Protein AF-A0A520A4U5-F1 (afdb_monomer_lite)

Secondary structure (DSSP, 8-state):
-EEESS-SSSTT--HHHHHHHTTPEEEEE--SEES----EEEE-TTS-EEEEE-SSHHHHHHHIIIIIHHHHHHHTTPPPPPPEEEEESS-EE--SSSEEEEEEEEEE-TTS-EEEEEP---STT-HHHHHT-SEEEEE-TT-SEE-TT-EEEEEE---

Foldseek 3Di:
DEAEALQDPDPRNCPVVVCVVVQWDWPDAAAQEPPWRGWTWTGHVVDDTYTYTYNQPLRSVVCCLPPVVQVVCVVVVHDRDPWDKAFEAAKDFAPALGWYFFFFAWDQDPVRGIYTYGQPAPDSNGPVSNVRGFWTFTDHSPDGMGHTRDMTTIRGDHD

Sequence (159 aa):
MLLSGGVSKGQADFLPQALRESGVTEIFHRVAQRPGQPFWFGQRPGGATVFALPGNPVATFAGYYRYVRGWLRQTQGQLIDNQVFAQLASPVDFKPALSYFLAVQLENAPDGRLLAHPAPTAGSGDVAGLLAADGLLELGPNQTHFAAGSAWPLWRFRR

Structure (mmCIF, N/CA/C/O backbone):
data_AF-A0A520A4U5-F1
#
_entry.id   AF-A0A520A4U5-F1
#
loop_
_atom_site.group_PDB
_atom_site.id
_atom_site.type_symbol
_atom_site.label_atom_id
_atom_site.label_alt_id
_atom_site.label_comp_id
_atom_site.label_asym_id
_atom_site.label_entity_id
_atom_site.label_seq_id
_atom_site.pdbx_PDB_ins_code
_atom_site.Cartn_x
_atom_site.Cartn_y
_atom_site.Cartn_z
_atom_site.occupancy
_atom_site.B_iso_or_equiv
_atom_site.auth_seq_id
_atom_site.auth_comp_id
_atom_site.auth_asym_id
_atom_site.auth_atom_id
_atom_site.pdbx_PDB_model_num
ATOM 1 N N . MET A 1 1 ? -16.146 -0.863 8.858 1.00 91.12 1 MET A N 1
ATOM 2 C CA . MET A 1 1 ? -16.401 0.460 8.252 1.00 91.12 1 MET A CA 1
ATOM 3 C C . MET A 1 1 ? -15.155 0.892 7.498 1.00 91.12 1 MET A C 1
ATOM 5 O O . MET A 1 1 ? -14.063 0.745 8.037 1.00 91.12 1 MET A O 1
ATOM 9 N N . LEU A 1 2 ? -15.313 1.370 6.265 1.00 93.38 2 LEU A N 1
ATOM 10 C CA . LEU A 1 2 ? -14.222 1.890 5.440 1.00 93.38 2 LEU A CA 1
ATOM 11 C C . LEU A 1 2 ? -14.524 3.350 5.108 1.00 93.38 2 LEU A C 1
ATOM 13 O O . LEU A 1 2 ? -15.608 3.647 4.615 1.00 93.38 2 LEU A O 1
ATOM 17 N N . LEU A 1 3 ? -13.578 4.235 5.397 1.00 92.69 3 LEU A N 1
ATOM 18 C CA . LEU A 1 3 ? -13.672 5.672 5.161 1.00 92.69 3 LEU A CA 1
ATOM 19 C C . LEU A 1 3 ? -12.469 6.125 4.327 1.00 92.69 3 LEU A C 1
ATOM 21 O O . LEU A 1 3 ? -11.389 5.540 4.428 1.00 92.69 3 LEU A O 1
ATOM 25 N N . SER A 1 4 ? -12.641 7.171 3.525 1.00 88.19 4 SER A N 1
ATOM 26 C CA . SER A 1 4 ? -11.565 7.811 2.759 1.00 88.19 4 SER A CA 1
ATOM 27 C C . SER A 1 4 ? -11.667 9.329 2.889 1.00 88.19 4 SER A C 1
ATOM 29 O O . SER A 1 4 ? -12.741 9.887 2.667 1.00 88.19 4 SER A O 1
ATOM 31 N N . GLY A 1 5 ? -10.561 9.994 3.215 1.00 83.75 5 GLY A N 1
ATOM 32 C CA . GLY A 1 5 ? -10.536 11.427 3.532 1.00 83.75 5 GLY A CA 1
ATOM 33 C C . GLY A 1 5 ? -10.661 11.715 5.032 1.00 83.75 5 GLY A C 1
ATOM 34 O O . GLY A 1 5 ? -10.983 10.834 5.821 1.00 83.75 5 GLY A O 1
ATOM 35 N N . GLY A 1 6 ? -10.349 12.951 5.436 1.00 79.81 6 GLY A N 1
ATOM 36 C CA . GLY A 1 6 ? -10.522 13.420 6.823 1.00 79.81 6 GLY A CA 1
ATOM 37 C C . GLY A 1 6 ? -9.599 12.793 7.879 1.00 79.81 6 GLY A C 1
ATOM 38 O O . GLY A 1 6 ? -9.914 12.851 9.063 1.00 79.81 6 GLY A O 1
ATOM 39 N N . VAL A 1 7 ? -8.484 12.169 7.472 1.00 78.69 7 VAL A N 1
ATOM 40 C CA . VAL A 1 7 ? -7.508 11.506 8.370 1.00 78.69 7 VAL A CA 1
ATOM 41 C C . VAL A 1 7 ? -6.131 12.186 8.430 1.00 78.69 7 VAL A C 1
ATOM 43 O O . VAL A 1 7 ? -5.164 11.581 8.903 1.00 78.69 7 VAL A O 1
ATOM 46 N N . SER A 1 8 ? -5.997 13.399 7.894 1.00 74.19 8 SER A N 1
ATOM 47 C CA . SER A 1 8 ? -4.719 14.116 7.767 1.00 74.19 8 SER A CA 1
ATOM 48 C C . SER A 1 8 ? -4.396 14.971 9.015 1.00 74.19 8 SER A C 1
ATOM 50 O O . SER A 1 8 ? -4.817 14.641 10.121 1.00 74.19 8 SER A O 1
ATOM 52 N N . LYS A 1 9 ? -3.598 16.042 8.853 1.00 59.97 9 LYS A N 1
ATOM 53 C CA . LYS A 1 9 ? -3.345 17.116 9.844 1.00 59.97 9 LYS A CA 1
ATOM 54 C C . LYS A 1 9 ? -3.865 18.507 9.402 1.00 59.97 9 LYS A C 1
ATOM 56 O O . LYS A 1 9 ? -3.298 19.529 9.781 1.00 59.97 9 LYS A O 1
ATOM 61 N N . GLY A 1 10 ? -4.856 18.573 8.523 1.00 60.97 10 GLY A N 1
ATOM 62 C CA . GLY A 1 10 ? -5.531 19.812 8.140 1.00 60.97 10 GLY A CA 1
ATOM 63 C C . GLY A 1 10 ? -6.539 20.288 9.192 1.00 60.97 10 GLY A C 1
ATOM 64 O O . GLY A 1 10 ? -6.934 19.551 10.090 1.00 60.97 10 GLY A O 1
ATOM 65 N N . GLN A 1 11 ? -7.014 21.527 9.039 1.00 48.97 11 GLN A N 1
ATOM 66 C CA . GLN A 1 11 ? -8.005 22.163 9.926 1.00 48.97 11 GLN A CA 1
ATOM 67 C C . GLN A 1 11 ? -9.389 21.466 9.945 1.00 48.97 11 GLN A C 1
ATOM 69 O O . GLN A 1 11 ? -10.287 21.923 10.641 1.00 48.97 11 GLN A O 1
ATOM 74 N N . ALA A 1 12 ? -9.567 20.371 9.194 1.00 56.31 12 ALA A N 1
ATOM 75 C CA . ALA A 1 12 ? -10.830 19.654 9.010 1.00 56.31 12 ALA A CA 1
ATOM 76 C C . ALA A 1 12 ? -10.777 18.164 9.420 1.00 56.31 12 ALA A C 1
ATOM 78 O O . ALA A 1 12 ? -11.676 17.399 9.072 1.00 56.31 12 ALA A O 1
ATOM 79 N N . ASP A 1 13 ? -9.742 17.716 10.141 1.00 66.06 13 ASP A N 1
ATOM 80 C CA . ASP A 1 13 ? -9.597 16.305 10.531 1.00 66.06 13 ASP A CA 1
ATOM 81 C C . ASP A 1 13 ? -10.353 15.975 11.826 1.00 66.06 13 ASP A C 1
ATOM 83 O O . ASP A 1 13 ? -9.784 15.602 12.851 1.00 66.06 13 ASP A O 1
ATOM 87 N N . PHE A 1 14 ? -11.678 16.096 11.758 1.00 80.44 14 PHE A N 1
ATOM 88 C CA . PHE A 1 14 ? -12.599 15.728 12.838 1.00 80.44 14 PHE A CA 1
ATOM 89 C C . PHE A 1 14 ? -12.792 14.214 12.966 1.00 80.44 14 PHE A C 1
ATOM 91 O O . PHE A 1 14 ? -13.352 13.745 13.954 1.00 80.44 14 PHE A O 1
ATOM 98 N N . LEU A 1 15 ? -12.344 13.428 11.981 1.00 86.62 15 LEU A N 1
ATOM 99 C CA . LEU A 1 15 ? -12.679 12.010 11.920 1.00 86.62 15 LEU A CA 1
ATOM 100 C C . LEU A 1 15 ? -12.069 11.186 13.064 1.00 86.62 15 LEU A C 1
ATOM 102 O O . LEU A 1 15 ? -12.822 10.434 13.683 1.00 86.62 15 LEU A O 1
ATOM 106 N N . PRO A 1 16 ? -10.771 11.318 13.418 1.00 86.81 16 PRO A N 1
ATOM 107 C CA . PRO A 1 16 ? -10.223 10.592 14.562 1.00 86.81 16 PRO A CA 1
ATOM 108 C C . PRO A 1 16 ? -10.957 10.926 15.863 1.00 86.81 16 PRO A C 1
ATOM 110 O O . PRO A 1 16 ? -11.239 10.032 16.656 1.00 86.81 16 PRO A O 1
ATOM 113 N N . GLN A 1 17 ? -11.311 12.198 16.069 1.00 88.06 17 GLN A N 1
ATOM 114 C CA . GLN A 1 17 ? -12.059 12.627 17.248 1.00 88.06 17 GLN A CA 1
ATOM 115 C C . GLN A 1 17 ? -13.474 12.032 17.264 1.00 88.06 17 GLN A C 1
ATOM 117 O O . GLN A 1 17 ? -13.838 11.386 18.243 1.00 88.06 17 GLN A O 1
ATOM 122 N N . ALA A 1 18 ? -14.232 12.159 16.173 1.00 91.12 18 ALA A N 1
ATOM 123 C CA . ALA A 1 18 ? -15.589 11.622 16.067 1.00 91.12 18 ALA A CA 1
ATOM 124 C C . ALA A 1 18 ? -15.631 10.094 16.253 1.00 91.12 18 ALA A C 1
ATOM 126 O O . ALA A 1 18 ? -16.547 9.558 16.880 1.00 91.12 18 ALA A O 1
ATOM 127 N N . LEU A 1 19 ? -14.622 9.373 15.748 1.00 92.56 19 LEU A N 1
ATOM 128 C CA . LEU A 1 19 ? -14.493 7.929 15.950 1.00 92.56 19 LEU A CA 1
ATOM 129 C C . LEU A 1 19 ? -14.237 7.582 17.422 1.00 92.56 19 LEU A C 1
ATOM 131 O O . LEU A 1 19 ? -14.870 6.660 17.939 1.00 92.56 19 LEU A O 1
ATOM 135 N N . ARG A 1 20 ? -13.377 8.339 18.116 1.00 91.25 20 ARG A N 1
ATOM 136 C CA . ARG A 1 20 ? -13.147 8.160 19.560 1.00 91.25 20 ARG A CA 1
ATOM 137 C C . ARG A 1 20 ? -14.405 8.448 20.377 1.00 91.25 20 ARG A C 1
ATOM 139 O O . ARG A 1 20 ? -14.760 7.643 21.232 1.00 91.25 20 ARG A O 1
ATOM 146 N N . GLU A 1 21 ? -15.110 9.539 20.082 1.00 94.00 21 GLU A N 1
ATOM 147 C CA . GLU A 1 21 ? -16.386 9.897 20.728 1.00 94.00 21 GLU A CA 1
ATOM 148 C C . GLU A 1 21 ? -17.477 8.842 20.477 1.00 94.00 21 GLU A C 1
ATOM 150 O O . GLU A 1 21 ? -18.312 8.585 21.341 1.00 94.00 21 GLU A O 1
ATOM 155 N N . SER A 1 22 ? -17.412 8.145 19.339 1.00 93.12 22 SER A N 1
ATOM 156 C CA . SER A 1 22 ? -18.285 7.008 19.010 1.00 93.12 22 SER A CA 1
ATOM 157 C C . SER A 1 22 ? -17.864 5.683 19.674 1.00 93.12 22 SER A C 1
ATOM 159 O O . SER A 1 22 ? -18.434 4.627 19.382 1.00 93.12 22 SER A O 1
ATOM 161 N N . GLY A 1 23 ? -16.857 5.702 20.554 1.00 95.38 23 GLY A N 1
ATOM 162 C CA . GLY A 1 23 ? -16.367 4.530 21.281 1.00 95.38 23 GLY A CA 1
ATOM 163 C C . GLY A 1 23 ? -15.461 3.604 20.464 1.00 95.38 23 GLY A C 1
ATOM 164 O O . GLY A 1 23 ? -15.317 2.431 20.812 1.00 95.38 23 GLY A O 1
ATOM 165 N N . VAL A 1 24 ? -14.872 4.087 19.366 1.00 97.12 24 VAL A N 1
ATOM 166 C CA . VAL A 1 24 ? -13.855 3.342 18.613 1.00 97.12 24 VAL A CA 1
ATOM 167 C C . VAL A 1 24 ? -12.488 3.591 19.245 1.00 97.12 24 VAL A C 1
ATOM 169 O O . VAL A 1 24 ? -12.037 4.731 19.357 1.00 97.12 24 VAL A O 1
ATOM 172 N N . THR A 1 25 ? -11.799 2.520 19.629 1.00 96.38 25 THR A N 1
ATOM 173 C CA . THR A 1 25 ? -10.423 2.595 20.120 1.00 96.38 25 THR A CA 1
ATOM 174 C C . THR A 1 25 ? -9.471 2.741 18.938 1.00 96.38 25 THR A C 1
ATOM 176 O O . THR A 1 25 ? -9.447 1.894 18.043 1.00 96.38 25 THR A O 1
ATOM 179 N N . GLU A 1 26 ? -8.691 3.821 18.932 1.00 95.62 26 GLU A N 1
ATOM 180 C CA . GLU A 1 26 ? -7.589 4.021 17.990 1.00 95.62 26 GLU A CA 1
ATOM 181 C C . GLU A 1 26 ? -6.462 3.026 18.290 1.00 95.62 26 GLU A C 1
ATOM 183 O O . GLU A 1 26 ? -6.010 2.927 19.429 1.00 95.62 26 GLU A O 1
ATOM 188 N N . ILE A 1 27 ? -6.010 2.297 17.269 1.00 96.25 27 ILE A N 1
ATOM 189 C CA . ILE A 1 27 ? -4.878 1.365 17.368 1.00 96.25 27 ILE A CA 1
ATOM 190 C C . ILE A 1 27 ? -3.621 2.026 16.802 1.00 96.25 27 ILE A C 1
ATOM 192 O O . ILE A 1 27 ? -2.558 1.963 17.413 1.00 96.25 27 ILE A O 1
ATOM 196 N N . PHE A 1 28 ? -3.738 2.684 15.646 1.00 94.88 28 PHE A N 1
ATOM 197 C CA . PHE A 1 28 ? -2.680 3.539 15.119 1.00 94.88 28 PHE A CA 1
ATOM 198 C C . PHE A 1 28 ? -3.241 4.652 14.233 1.00 94.88 28 PHE A C 1
ATOM 200 O O . PHE A 1 28 ? -4.262 4.497 13.556 1.00 94.88 28 PHE A O 1
ATOM 207 N N . HIS A 1 29 ? -2.506 5.762 14.181 1.00 92.06 29 HIS A N 1
ATOM 208 C CA . HIS A 1 29 ? -2.751 6.877 13.276 1.00 92.06 29 HIS A CA 1
ATOM 209 C C . HIS A 1 29 ? -1.439 7.250 12.588 1.00 92.06 29 HIS A C 1
ATOM 211 O O . HIS A 1 29 ? -0.656 8.038 13.115 1.00 92.06 29 HIS A O 1
ATOM 217 N N . ARG A 1 30 ?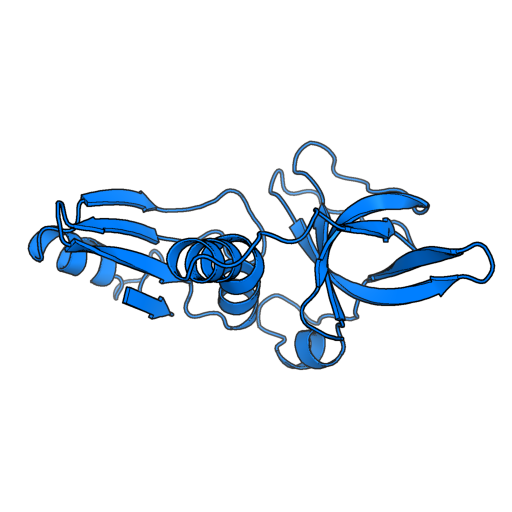 -1.242 6.665 11.399 1.00 92.81 30 ARG A N 1
ATOM 218 C CA . ARG A 1 30 ? -0.114 6.717 10.445 1.00 92.81 30 ARG A CA 1
ATOM 219 C C . ARG A 1 30 ? 0.593 5.380 10.276 1.00 92.81 30 ARG A C 1
ATOM 221 O O . ARG A 1 30 ? 0.740 4.604 11.211 1.00 92.81 30 ARG A O 1
ATOM 228 N N . VAL A 1 31 ? 1.102 5.187 9.066 1.00 95.12 31 VAL A N 1
ATOM 229 C CA . VAL A 1 31 ? 1.970 4.075 8.673 1.00 95.12 31 VAL A CA 1
ATOM 230 C C . VAL A 1 31 ? 3.200 4.621 7.955 1.00 95.12 31 VAL A C 1
ATOM 232 O O . VAL A 1 31 ? 3.138 5.652 7.282 1.00 95.12 31 VAL A O 1
ATOM 235 N N . ALA A 1 32 ? 4.340 3.954 8.113 1.00 95.69 32 ALA A N 1
ATOM 236 C CA . ALA A 1 32 ? 5.604 4.364 7.509 1.00 95.69 32 ALA A CA 1
ATOM 237 C C . ALA A 1 32 ? 5.677 3.929 6.035 1.00 95.69 32 ALA A C 1
ATOM 239 O O . ALA A 1 32 ? 6.441 3.037 5.675 1.00 95.69 32 ALA A O 1
ATOM 240 N N . GLN A 1 33 ? 4.862 4.554 5.181 1.00 95.62 33 GLN A N 1
ATOM 241 C CA . GLN A 1 33 ? 4.809 4.229 3.759 1.00 95.62 33 GLN A CA 1
ATOM 242 C C . GLN A 1 33 ? 4.666 5.447 2.848 1.00 95.62 33 GLN A C 1
ATOM 244 O O . GLN A 1 33 ? 4.245 6.530 3.267 1.00 95.62 33 GLN A O 1
ATOM 249 N N . ARG A 1 34 ? 4.898 5.225 1.555 1.00 93.56 34 ARG A N 1
ATOM 250 C CA . ARG A 1 34 ? 4.516 6.136 0.482 1.00 93.56 34 ARG A CA 1
ATOM 251 C C . ARG A 1 34 ? 3.931 5.359 -0.705 1.00 93.56 34 ARG A C 1
ATOM 253 O O . ARG A 1 34 ? 4.501 4.342 -1.075 1.00 93.56 34 ARG A O 1
ATOM 260 N N . PRO A 1 35 ? 2.859 5.854 -1.345 1.00 91.88 35 PRO A N 1
ATOM 261 C CA . PRO A 1 35 ? 1.948 6.895 -0.864 1.00 91.88 35 PRO A CA 1
ATOM 262 C C . PRO A 1 35 ? 1.082 6.398 0.305 1.00 91.88 35 PRO A C 1
ATOM 264 O O . PRO A 1 35 ? 0.904 5.201 0.490 1.00 91.88 35 PRO A O 1
ATOM 267 N N . GLY A 1 36 ? 0.510 7.326 1.076 1.00 91.94 36 GLY A N 1
ATOM 268 C CA . GLY A 1 36 ? -0.481 6.993 2.109 1.00 91.94 36 GLY A CA 1
ATOM 269 C C . GLY A 1 36 ? 0.043 6.886 3.534 1.00 91.94 36 GLY A C 1
ATOM 270 O O . GLY A 1 36 ? -0.434 6.059 4.297 1.00 91.94 36 GLY A O 1
ATOM 271 N N . GLN A 1 37 ? 0.989 7.752 3.907 1.00 92.12 37 GLN A N 1
ATOM 272 C CA . GLN A 1 37 ? 1.439 7.863 5.294 1.00 92.12 37 GLN A CA 1
ATOM 273 C C . GLN A 1 37 ? 0.288 8.131 6.288 1.00 92.12 37 GLN A C 1
ATOM 275 O O . GLN A 1 37 ? 0.286 7.504 7.349 1.00 92.12 3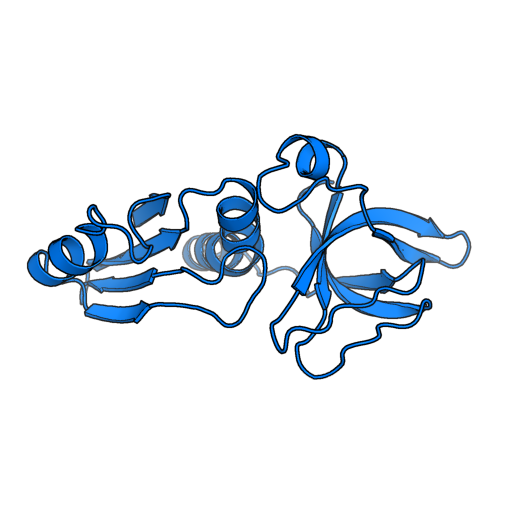7 GLN A O 1
ATOM 280 N N . PRO A 1 38 ? -0.696 9.024 6.022 1.00 92.31 38 PRO A N 1
ATOM 281 C CA . PRO A 1 38 ? -1.888 9.093 6.861 1.00 92.31 38 PRO A CA 1
ATOM 282 C C . PRO A 1 38 ? -2.692 7.804 6.689 1.00 92.31 38 PRO A C 1
ATOM 284 O O . PRO A 1 38 ? -3.068 7.443 5.585 1.00 92.31 38 PRO A O 1
ATOM 287 N N . PHE A 1 39 ? -2.953 7.099 7.774 1.00 94.00 39 PHE A N 1
ATOM 288 C CA . PHE A 1 39 ? -3.818 5.927 7.783 1.00 94.00 39 PHE A CA 1
ATOM 289 C C . PHE A 1 39 ? -4.288 5.785 9.212 1.00 94.00 39 PHE A C 1
ATOM 291 O O . PHE A 1 39 ? -3.459 5.692 10.115 1.00 94.00 39 PHE A O 1
ATOM 298 N N . TRP A 1 40 ? -5.591 5.795 9.434 1.00 95.19 40 TRP A N 1
ATOM 299 C CA . TRP A 1 40 ? -6.145 5.600 10.761 1.00 95.19 40 TRP A CA 1
ATOM 300 C C . TRP A 1 40 ? -6.811 4.229 10.836 1.00 95.19 40 TRP A C 1
ATOM 302 O O . TRP A 1 40 ? -7.577 3.843 9.947 1.00 95.19 40 TRP A O 1
ATOM 312 N N . PHE A 1 41 ? -6.491 3.479 11.884 1.00 96.94 41 PHE A N 1
ATOM 313 C CA . PHE A 1 41 ? -7.058 2.165 12.140 1.00 96.94 41 PHE A CA 1
ATOM 314 C C . PHE A 1 41 ? -7.509 2.058 13.588 1.00 96.94 41 PHE A C 1
ATOM 316 O O . PHE A 1 41 ? -6.799 2.462 14.512 1.00 96.94 41 PHE A O 1
ATOM 323 N N . GLY A 1 42 ? -8.675 1.458 13.777 1.00 96.62 42 GLY A N 1
ATOM 324 C CA . GLY A 1 42 ? -9.233 1.245 15.096 1.00 96.62 42 GLY A CA 1
ATOM 325 C C . GLY A 1 42 ? -10.370 0.242 15.093 1.00 96.62 42 GLY A C 1
ATOM 326 O O . GLY A 1 42 ? -10.805 -0.258 14.051 1.00 96.62 42 GLY A O 1
ATOM 327 N N . GLN A 1 43 ? -10.863 -0.055 16.285 1.00 97.12 43 GLN A N 1
ATOM 328 C CA . GLN A 1 43 ? -11.938 -1.013 16.478 1.00 97.12 43 GLN A CA 1
ATOM 329 C C . GLN A 1 43 ? -12.831 -0.590 17.637 1.00 97.12 43 GLN A C 1
ATOM 331 O O . GLN A 1 43 ? -12.355 -0.133 18.674 1.00 97.12 43 GLN A O 1
ATOM 336 N N . ARG A 1 44 ? -14.141 -0.768 17.466 1.00 96.31 44 ARG A N 1
ATOM 337 C CA . ARG A 1 44 ? -15.087 -0.707 18.579 1.00 96.31 44 ARG A CA 1
ATOM 338 C C . ARG A 1 44 ? -15.139 -2.081 19.258 1.00 96.31 44 ARG A C 1
ATOM 340 O O . ARG A 1 44 ? -15.393 -3.059 18.550 1.00 96.31 44 ARG A O 1
ATOM 347 N N . PRO A 1 45 ? -14.946 -2.188 20.584 1.00 92.94 45 PRO A N 1
ATOM 348 C CA . PRO A 1 45 ? -15.088 -3.456 21.299 1.00 92.94 45 PRO A CA 1
ATOM 349 C C . PRO A 1 45 ? -16.439 -4.125 21.007 1.00 92.94 45 PRO A C 1
ATOM 351 O O . PRO A 1 45 ? -17.482 -3.479 21.094 1.00 92.94 45 PRO A O 1
ATOM 354 N N . GLY A 1 46 ? -16.415 -5.399 20.598 1.00 91.62 46 GLY A N 1
ATOM 355 C CA . GLY A 1 46 ? -17.617 -6.148 20.198 1.00 91.62 46 GLY A CA 1
ATOM 356 C C . GLY A 1 46 ? -18.334 -5.610 18.951 1.00 91.62 46 GLY A C 1
ATOM 357 O O . GLY A 1 46 ? -19.471 -5.991 18.689 1.00 91.62 46 GLY A O 1
ATOM 358 N N . GLY A 1 47 ? -17.705 -4.705 18.198 1.00 91.75 47 GLY A N 1
ATOM 359 C CA . GLY A 1 47 ? -18.325 -3.985 17.093 1.00 91.75 47 GLY A CA 1
ATOM 360 C C . GLY A 1 47 ? -17.437 -3.879 15.857 1.00 91.75 47 GLY A C 1
ATOM 361 O O . GLY A 1 47 ? -16.650 -4.767 15.533 1.00 91.75 47 GLY A O 1
ATOM 362 N N . ALA A 1 48 ? -17.604 -2.780 15.121 1.00 92.38 48 ALA A N 1
ATOM 363 C CA . ALA A 1 48 ? -16.971 -2.599 13.824 1.00 92.38 48 ALA A CA 1
ATOM 364 C C . ALA A 1 48 ? -15.458 -2.345 13.927 1.00 92.38 48 ALA A C 1
ATOM 366 O O . ALA A 1 48 ? -15.000 -1.485 14.683 1.00 92.38 48 ALA A O 1
ATOM 367 N N . THR A 1 49 ? -14.697 -3.023 13.070 1.00 96.62 49 THR A N 1
ATOM 368 C CA . THR A 1 49 ? -13.346 -2.610 12.670 1.00 96.62 49 THR A CA 1
ATOM 369 C C . THR A 1 49 ? -13.444 -1.435 11.700 1.00 96.62 49 THR A C 1
ATOM 371 O O . THR A 1 49 ? -14.293 -1.431 10.798 1.00 96.62 49 THR A O 1
ATOM 374 N N . VAL A 1 50 ? -12.593 -0.429 11.877 1.00 96.69 50 VAL A N 1
ATOM 375 C CA . VAL A 1 50 ? -12.624 0.822 11.121 1.00 96.69 50 VAL A CA 1
ATOM 376 C C . VAL A 1 50 ? -11.273 1.059 10.454 1.00 96.69 50 VAL A C 1
ATOM 378 O O . VAL A 1 50 ? -10.247 1.158 11.122 1.00 96.69 50 VAL A O 1
ATOM 381 N N . PHE A 1 51 ? -11.300 1.192 9.131 1.00 97.00 51 PHE A N 1
ATOM 382 C CA . PHE A 1 51 ? -10.177 1.659 8.324 1.00 97.00 51 PHE A CA 1
ATOM 383 C C . PHE A 1 51 ? -10.528 3.042 7.791 1.00 97.00 51 PHE A C 1
ATOM 385 O O . PHE A 1 51 ? -11.553 3.193 7.123 1.00 97.00 51 PHE A O 1
ATOM 392 N N . ALA A 1 52 ? -9.695 4.039 8.060 1.00 95.25 52 ALA A N 1
ATOM 393 C CA . ALA A 1 52 ? -9.853 5.367 7.495 1.00 95.25 52 ALA A CA 1
ATOM 394 C C . ALA A 1 52 ? -8.585 5.749 6.717 1.00 95.25 52 ALA A C 1
ATOM 396 O O . ALA A 1 52 ? -7.501 5.962 7.267 1.00 95.25 52 ALA A O 1
ATOM 397 N N . LEU A 1 53 ? -8.738 5.746 5.396 1.00 94.31 53 LEU A N 1
ATOM 398 C CA . LEU A 1 53 ? -7.694 5.955 4.402 1.00 94.31 53 LEU A CA 1
ATOM 399 C C . LEU A 1 53 ? -7.591 7.447 4.029 1.00 94.31 53 LEU A C 1
ATOM 401 O O . LEU A 1 53 ? -8.540 8.205 4.249 1.00 94.31 53 LEU A O 1
ATOM 405 N N . PRO A 1 54 ? -6.467 7.907 3.449 1.00 90.69 54 PRO A N 1
ATOM 406 C CA . PRO A 1 54 ? -6.321 9.276 2.946 1.00 90.69 54 PRO A CA 1
ATOM 407 C C . PRO A 1 54 ? -7.426 9.704 1.982 1.00 90.69 54 PRO A C 1
ATOM 409 O O . PRO A 1 54 ? -8.088 8.877 1.382 1.00 90.69 54 PRO A O 1
ATOM 412 N N . GLY A 1 55 ? -7.587 11.010 1.759 1.00 88.94 55 GLY A N 1
ATOM 413 C CA . GLY A 1 55 ? -8.445 11.502 0.666 1.00 88.94 55 GLY A CA 1
ATOM 414 C C . GLY A 1 55 ? -7.790 11.375 -0.713 1.00 88.94 55 GLY A C 1
ATOM 415 O O . GLY A 1 55 ? -8.449 11.473 -1.740 1.00 88.94 55 GLY A O 1
ATOM 416 N N . ASN A 1 56 ? -6.474 11.162 -0.744 1.00 88.00 56 ASN A N 1
ATOM 417 C CA . ASN A 1 56 ? -5.728 10.976 -1.976 1.00 88.00 56 ASN A CA 1
ATOM 418 C C . ASN A 1 56 ? -6.069 9.599 -2.596 1.00 88.00 56 ASN A C 1
ATOM 420 O O . ASN A 1 56 ? -5.879 8.583 -1.916 1.00 88.00 56 ASN A O 1
ATOM 424 N N . PRO A 1 57 ? -6.533 9.532 -3.859 1.00 88.06 57 PRO A N 1
ATOM 425 C CA . PRO A 1 57 ? -6.977 8.271 -4.450 1.00 88.06 57 PRO A CA 1
ATOM 426 C C . PRO A 1 57 ? -5.865 7.229 -4.579 1.00 88.06 57 PRO A C 1
ATOM 428 O O . PRO A 1 57 ? -6.102 6.062 -4.285 1.00 88.06 57 PRO A O 1
ATOM 431 N N . VAL A 1 58 ? -4.640 7.633 -4.937 1.00 88.62 58 VAL A N 1
ATOM 432 C CA . VAL A 1 58 ? -3.509 6.702 -5.080 1.00 88.62 58 VAL A CA 1
ATOM 433 C C . VAL A 1 58 ? -3.137 6.082 -3.734 1.00 88.62 58 VAL A C 1
ATOM 435 O O . VAL A 1 58 ? -2.953 4.873 -3.616 1.00 88.62 58 VAL A O 1
ATOM 438 N N . ALA A 1 59 ? -3.092 6.903 -2.687 1.00 91.38 59 ALA A N 1
ATOM 439 C CA . ALA A 1 59 ? -2.845 6.454 -1.325 1.00 91.38 59 ALA A CA 1
ATOM 440 C C . ALA A 1 59 ? -3.961 5.544 -0.784 1.00 91.38 59 ALA A C 1
ATOM 442 O O . ALA A 1 59 ? -3.675 4.529 -0.151 1.00 91.38 59 ALA A O 1
ATOM 443 N N . THR A 1 60 ? -5.223 5.893 -1.049 1.00 93.00 60 THR A N 1
ATOM 444 C CA . THR A 1 60 ? -6.392 5.073 -0.689 1.00 93.00 60 THR A CA 1
ATOM 445 C C . THR A 1 60 ? -6.318 3.715 -1.363 1.00 93.00 60 THR A C 1
ATOM 447 O O . THR A 1 60 ? -6.483 2.683 -0.720 1.00 93.00 60 THR A O 1
ATOM 450 N N . PHE A 1 61 ? -6.019 3.713 -2.658 1.00 92.38 61 PHE A N 1
ATOM 451 C CA . PHE A 1 61 ? -5.907 2.508 -3.457 1.00 92.38 61 PHE A CA 1
ATOM 452 C C . PHE A 1 61 ? -4.793 1.593 -2.933 1.00 92.38 61 PHE A C 1
ATOM 454 O O . PHE A 1 61 ? -5.039 0.413 -2.677 1.00 92.38 61 PHE A O 1
ATOM 461 N N . ALA A 1 62 ? -3.604 2.143 -2.665 1.00 93.62 62 ALA A N 1
ATOM 462 C CA . ALA A 1 62 ? -2.504 1.395 -2.059 1.00 93.62 62 ALA A CA 1
ATOM 463 C C . ALA A 1 62 ? -2.876 0.815 -0.687 1.00 93.62 62 ALA A C 1
ATOM 465 O O . ALA A 1 62 ? -2.683 -0.377 -0.444 1.00 93.62 62 ALA A O 1
ATOM 466 N N . GLY A 1 63 ? -3.487 1.626 0.183 1.00 94.88 63 GLY A N 1
ATOM 467 C CA . GLY A 1 63 ? -3.946 1.182 1.498 1.00 94.88 63 GLY A CA 1
ATOM 468 C C . GLY A 1 63 ? -5.001 0.071 1.425 1.00 94.88 63 GLY A C 1
ATOM 469 O O . GLY A 1 63 ? -4.950 -0.885 2.202 1.00 94.88 63 GLY A O 1
ATOM 470 N N . TYR A 1 64 ? -5.923 0.144 0.460 1.00 95.06 64 TYR A N 1
ATOM 471 C CA . TYR A 1 64 ? -6.931 -0.892 0.255 1.00 95.06 64 TYR A CA 1
ATOM 472 C C . TYR A 1 64 ? -6.295 -2.237 -0.101 1.00 95.06 64 TYR A C 1
ATOM 474 O O . TYR A 1 64 ? -6.569 -3.234 0.567 1.00 95.06 64 TYR A O 1
ATOM 482 N N . TYR A 1 65 ? -5.428 -2.281 -1.116 1.00 93.25 65 TYR A N 1
ATOM 483 C CA . TYR A 1 65 ? -4.827 -3.543 -1.556 1.00 93.25 65 TYR A CA 1
ATOM 484 C C . TYR A 1 65 ? -3.864 -4.132 -0.530 1.00 93.25 65 TYR A C 1
ATOM 486 O O . TYR A 1 65 ? -3.840 -5.352 -0.371 1.00 93.25 65 TYR A O 1
ATOM 494 N N . ARG A 1 66 ? -3.126 -3.283 0.190 1.00 93.50 66 ARG A N 1
ATOM 495 C CA . ARG A 1 66 ? -2.147 -3.733 1.178 1.00 93.50 66 ARG A CA 1
ATOM 496 C C . ARG A 1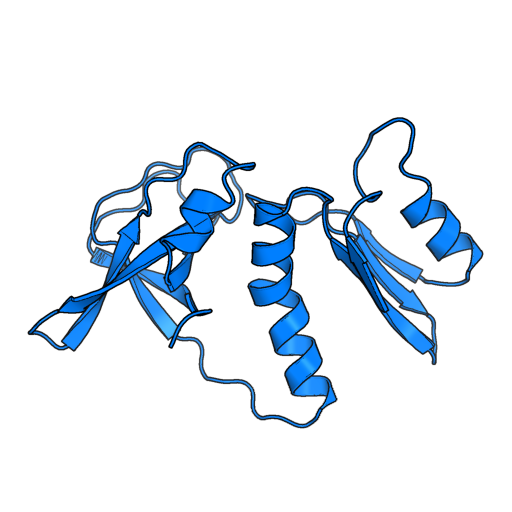 66 ? -2.766 -4.231 2.485 1.00 93.50 66 ARG A C 1
ATOM 498 O O . ARG A 1 66 ? -2.240 -5.175 3.077 1.00 93.50 66 ARG A O 1
ATOM 505 N N . TYR A 1 67 ? -3.833 -3.585 2.958 1.00 94.31 67 TYR A N 1
ATOM 506 C CA . TYR A 1 67 ? -4.359 -3.811 4.312 1.00 94.31 67 TYR A CA 1
ATOM 507 C C . TYR A 1 67 ? -5.819 -4.269 4.324 1.00 94.31 67 TYR A C 1
ATOM 509 O O . TYR A 1 67 ? -6.162 -5.224 5.019 1.00 94.31 67 TYR A O 1
ATOM 517 N N . VAL A 1 68 ? -6.691 -3.618 3.549 1.00 95.19 68 VAL A N 1
ATOM 518 C CA . VAL A 1 68 ? -8.147 -3.823 3.656 1.00 95.19 68 VAL A CA 1
ATOM 519 C C . VAL A 1 68 ? -8.606 -5.076 2.913 1.00 95.19 68 VAL A C 1
ATOM 521 O O . VAL A 1 68 ? -9.397 -5.848 3.447 1.00 95.19 68 VAL A O 1
ATOM 524 N N . ARG A 1 69 ? -8.109 -5.312 1.693 1.00 93.50 69 ARG A N 1
ATOM 525 C CA . ARG A 1 69 ? -8.530 -6.440 0.848 1.00 93.50 69 ARG A CA 1
ATOM 526 C C . ARG A 1 69 ? -8.258 -7.782 1.523 1.00 93.50 69 ARG A C 1
ATOM 528 O O . ARG A 1 69 ? -9.142 -8.633 1.542 1.00 93.50 69 ARG A O 1
ATOM 535 N N . GLY A 1 70 ? -7.053 -7.970 2.064 1.00 91.50 70 GLY A N 1
ATOM 536 C CA . GLY A 1 70 ? -6.676 -9.199 2.770 1.00 91.50 70 GLY A CA 1
ATOM 537 C C . GLY A 1 70 ? -7.554 -9.439 3.998 1.00 91.50 70 GLY A C 1
ATOM 538 O O . GLY A 1 70 ? -8.138 -10.511 4.135 1.00 91.50 70 GLY A O 1
ATOM 539 N N . TRP A 1 71 ? -7.737 -8.405 4.825 1.00 93.31 71 TRP A N 1
ATOM 540 C CA . TRP A 1 71 ? -8.613 -8.457 5.997 1.00 93.31 71 TRP A CA 1
ATOM 541 C C . TRP A 1 71 ? -10.071 -8.791 5.635 1.00 93.31 71 TRP A C 1
ATOM 543 O O . TRP A 1 71 ? -10.700 -9.638 6.270 1.00 93.31 71 TRP A O 1
ATOM 553 N N . LEU A 1 72 ? -10.616 -8.173 4.583 1.00 93.44 72 LEU A N 1
ATOM 554 C CA . LEU A 1 72 ? -11.993 -8.416 4.148 1.00 93.44 72 LEU A CA 1
ATOM 555 C C . LEU A 1 72 ? -12.183 -9.859 3.663 1.00 93.44 72 LEU A C 1
ATOM 557 O O . LEU A 1 72 ? -13.159 -10.511 4.015 1.00 93.44 72 LEU A O 1
ATOM 561 N N . ARG A 1 73 ? -11.229 -10.377 2.886 1.00 93.12 73 ARG A N 1
ATOM 562 C CA . ARG A 1 73 ? -11.252 -11.771 2.424 1.00 93.12 73 ARG A CA 1
ATOM 563 C C . ARG A 1 73 ? -11.201 -12.749 3.593 1.00 93.12 73 ARG A C 1
ATOM 565 O O . ARG A 1 73 ? -12.001 -13.680 3.641 1.00 93.12 73 ARG A O 1
ATOM 572 N N . GLN A 1 74 ? -10.318 -12.498 4.556 1.00 92.81 74 GLN A N 1
ATOM 573 C CA . GLN A 1 74 ? -10.178 -13.338 5.741 1.00 92.81 74 GLN A CA 1
ATOM 574 C C . GLN A 1 74 ? -11.455 -13.350 6.592 1.00 92.81 74 GLN A C 1
ATOM 576 O O . GLN A 1 74 ? -11.895 -14.413 7.021 1.00 92.81 74 GLN A O 1
ATOM 581 N N . THR A 1 75 ? -12.093 -12.194 6.799 1.00 92.31 75 THR A N 1
ATOM 582 C CA . THR A 1 75 ? -13.356 -12.116 7.560 1.00 92.31 75 THR A CA 1
ATOM 583 C C . THR A 1 75 ? -14.534 -12.774 6.838 1.00 92.31 75 THR A C 1
ATOM 585 O O . THR A 1 75 ? -15.491 -13.184 7.487 1.00 92.31 75 THR A O 1
ATOM 588 N N . GLN A 1 76 ? -14.448 -12.947 5.517 1.00 94.12 76 GLN A N 1
ATOM 589 C CA . GLN A 1 76 ? -15.394 -13.727 4.711 1.00 94.12 76 GLN A CA 1
ATOM 590 C C . GLN A 1 76 ? -15.053 -15.227 4.642 1.00 94.12 76 GLN A C 1
ATOM 592 O O . GLN A 1 76 ? -15.702 -15.960 3.899 1.00 94.12 76 GLN A O 1
ATOM 597 N N . GLY A 1 77 ? -14.035 -15.695 5.373 1.00 94.75 77 GLY A N 1
ATOM 598 C CA . GLY A 1 77 ? -13.608 -17.097 5.359 1.00 94.75 77 GLY A CA 1
ATOM 599 C C . GLY A 1 77 ? -12.895 -17.526 4.073 1.00 94.75 77 GLY A C 1
ATOM 600 O O . GLY A 1 77 ? -12.763 -18.721 3.820 1.00 94.75 77 GLY A O 1
ATOM 601 N N . GLN A 1 78 ? -12.440 -16.581 3.245 1.00 93.50 78 GLN A N 1
ATOM 602 C CA . GLN A 1 78 ? -11.653 -16.901 2.056 1.00 93.50 78 GLN A CA 1
ATOM 603 C C . GLN A 1 78 ? -10.209 -17.230 2.440 1.00 93.50 78 GLN A C 1
ATOM 605 O O . GLN A 1 78 ? -9.638 -16.628 3.354 1.00 93.50 78 GLN A O 1
ATOM 610 N N . LEU A 1 79 ? -9.598 -18.148 1.689 1.00 86.31 79 LEU A N 1
ATOM 611 C CA . LEU A 1 79 ? -8.167 -18.411 1.792 1.00 86.31 79 LEU A CA 1
ATOM 612 C C . LEU A 1 79 ? -7.379 -17.168 1.363 1.00 86.31 79 LEU A C 1
ATOM 614 O O . LEU A 1 79 ? -7.727 -16.483 0.398 1.00 86.31 79 LEU A O 1
ATOM 618 N N . ILE A 1 80 ? -6.317 -16.872 2.106 1.00 80.56 80 ILE A N 1
ATOM 619 C CA . ILE A 1 80 ? -5.388 -15.800 1.760 1.00 80.56 80 ILE A CA 1
ATOM 620 C C . ILE A 1 80 ? -4.423 -16.363 0.716 1.00 80.56 80 ILE A C 1
ATOM 622 O O . ILE A 1 80 ? -3.754 -17.363 0.969 1.00 80.56 80 ILE A O 1
ATOM 626 N N . ASP A 1 81 ? -4.382 -15.728 -0.456 1.00 80.12 81 ASP A N 1
ATOM 627 C CA . ASP A 1 81 ? -3.452 -16.088 -1.527 1.00 80.12 81 ASP A CA 1
ATOM 628 C C . ASP A 1 81 ? -2.002 -16.003 -1.018 1.00 80.12 81 ASP A C 1
ATOM 630 O O . ASP A 1 81 ? -1.654 -15.101 -0.249 1.00 80.12 81 ASP A O 1
ATOM 634 N N . ASN A 1 82 ? -1.139 -16.912 -1.480 1.00 86.31 82 ASN A N 1
ATOM 635 C CA . ASN A 1 82 ? 0.293 -16.824 -1.197 1.00 86.31 82 ASN A CA 1
ATOM 636 C C . ASN A 1 82 ? 0.856 -15.492 -1.711 1.00 86.31 82 ASN A C 1
ATOM 638 O O . ASN A 1 82 ? 0.491 -15.024 -2.794 1.00 86.31 82 ASN A O 1
ATOM 642 N N . GLN A 1 83 ? 1.776 -14.898 -0.947 1.00 91.19 83 GLN A N 1
ATOM 643 C CA . GLN A 1 83 ? 2.453 -13.671 -1.355 1.00 91.19 83 GLN A CA 1
ATOM 644 C C . GLN A 1 83 ? 3.211 -13.905 -2.667 1.00 91.19 83 GLN A C 1
ATOM 646 O O . GLN A 1 83 ? 4.084 -14.768 -2.753 1.00 91.19 83 GLN A O 1
ATOM 651 N N . VAL A 1 84 ? 2.889 -13.106 -3.681 1.00 93.94 84 VAL A N 1
ATOM 652 C CA . VAL A 1 84 ? 3.586 -13.109 -4.971 1.00 93.94 84 VAL A CA 1
ATOM 653 C C . VAL A 1 84 ? 4.742 -12.115 -4.916 1.00 93.94 84 VAL A C 1
ATOM 655 O O . VAL A 1 84 ? 4.645 -11.087 -4.241 1.00 93.94 84 VAL A O 1
ATOM 658 N N . PHE A 1 85 ? 5.816 -12.417 -5.641 1.00 97.56 85 PHE A N 1
ATOM 659 C CA . PHE A 1 85 ? 6.977 -11.550 -5.827 1.00 97.56 85 PHE A CA 1
ATOM 660 C C . PHE A 1 85 ? 7.185 -11.262 -7.316 1.00 97.56 85 PHE A C 1
ATOM 662 O O . PHE A 1 85 ? 6.837 -12.086 -8.162 1.00 97.56 85 PHE A O 1
ATOM 669 N N . ALA A 1 86 ? 7.773 -10.110 -7.629 1.00 98.19 86 ALA A N 1
ATOM 670 C CA . ALA A 1 86 ? 8.239 -9.770 -8.972 1.00 98.19 86 ALA A CA 1
ATOM 671 C C . ALA A 1 86 ? 9.631 -9.138 -8.914 1.00 98.19 86 ALA A C 1
ATOM 673 O O . ALA A 1 86 ? 9.999 -8.524 -7.908 1.00 98.19 86 ALA A O 1
ATOM 674 N N . GLN A 1 87 ? 10.406 -9.308 -9.984 1.00 98.50 87 GLN A N 1
ATOM 675 C CA . GLN A 1 87 ? 11.721 -8.696 -10.124 1.00 98.50 87 GLN A CA 1
ATOM 676 C C . GLN A 1 87 ? 11.599 -7.301 -10.714 1.00 98.50 87 GLN A C 1
ATOM 678 O O . GLN A 1 87 ? 10.942 -7.102 -11.732 1.00 98.50 87 GLN A O 1
ATOM 683 N N . LEU A 1 88 ? 12.272 -6.338 -10.101 1.00 98.06 88 LEU A N 1
ATOM 684 C CA . LEU A 1 88 ? 12.330 -4.981 -10.616 1.00 98.06 88 LEU A CA 1
ATOM 685 C C . LEU A 1 88 ? 13.052 -4.965 -11.978 1.00 98.06 88 LEU A C 1
ATOM 687 O O . LEU A 1 88 ? 14.190 -5.423 -12.074 1.00 98.06 88 LEU A O 1
ATOM 691 N N . ALA A 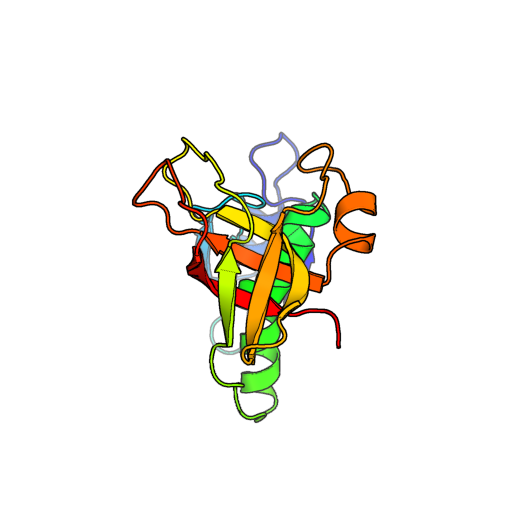1 89 ? 12.412 -4.452 -13.029 1.00 97.69 89 ALA A N 1
ATOM 692 C CA . ALA A 1 89 ? 12.970 -4.487 -14.386 1.00 97.69 89 ALA A CA 1
ATOM 693 C C . ALA A 1 89 ? 14.068 -3.433 -14.624 1.00 97.69 89 ALA A C 1
ATOM 695 O O . ALA A 1 89 ? 14.992 -3.650 -15.404 1.00 97.69 89 ALA A O 1
ATOM 696 N N . SER A 1 90 ? 13.998 -2.304 -13.918 1.00 96.69 90 SER A N 1
ATOM 697 C CA . SER A 1 90 ? 14.955 -1.195 -13.992 1.00 96.69 90 SER A CA 1
ATOM 698 C C . SER A 1 90 ? 15.244 -0.662 -12.590 1.00 96.69 90 SER A C 1
ATOM 700 O O . SER A 1 90 ? 14.332 -0.671 -11.765 1.00 96.69 90 SER A O 1
ATOM 702 N N . PRO A 1 91 ? 16.454 -0.164 -12.291 1.00 96.94 91 PRO A N 1
ATOM 703 C CA . PRO A 1 91 ? 16.759 0.320 -10.952 1.00 96.94 91 PRO A CA 1
ATOM 704 C C . PRO A 1 91 ? 15.843 1.480 -10.535 1.00 96.94 91 PRO A C 1
ATOM 706 O O . PRO A 1 91 ? 15.409 2.275 -11.370 1.00 96.94 91 PRO A O 1
ATOM 709 N N . VAL A 1 92 ? 15.565 1.580 -9.236 1.00 96.06 92 VAL A N 1
ATOM 710 C CA . VAL A 1 92 ? 14.752 2.649 -8.640 1.00 96.06 92 VAL A CA 1
ATOM 711 C C . VAL A 1 92 ? 15.497 3.248 -7.458 1.00 96.06 92 VAL A C 1
ATOM 713 O O . VAL A 1 92 ? 15.969 2.524 -6.587 1.00 96.06 92 VAL A O 1
ATOM 716 N N . ASP A 1 93 ? 15.550 4.576 -7.397 1.00 95.62 93 ASP A N 1
ATOM 717 C CA . ASP A 1 93 ? 16.036 5.304 -6.229 1.00 95.62 93 ASP A CA 1
ATOM 718 C C . ASP A 1 93 ? 14.865 5.873 -5.427 1.00 95.62 93 ASP A C 1
ATOM 720 O O . ASP A 1 93 ? 14.015 6.607 -5.937 1.00 95.62 93 ASP A O 1
ATOM 724 N N . PHE A 1 94 ? 14.839 5.570 -4.135 1.00 94.88 94 PHE A N 1
ATOM 725 C CA . PHE A 1 94 ? 13.856 6.069 -3.191 1.00 94.88 94 PHE A CA 1
ATOM 726 C C . PHE A 1 94 ? 14.517 6.384 -1.845 1.00 94.88 94 PHE A C 1
ATOM 728 O O . PHE A 1 94 ? 14.702 5.527 -0.995 1.00 94.88 94 PHE A O 1
ATOM 735 N N . LYS A 1 95 ? 14.886 7.652 -1.643 1.00 94.25 95 LYS A N 1
ATOM 736 C CA . LYS A 1 95 ? 15.613 8.118 -0.446 1.00 94.25 95 LYS A CA 1
ATOM 737 C C . LYS A 1 95 ? 14.853 8.038 0.892 1.00 94.25 95 LYS A C 1
ATOM 739 O O . LYS A 1 95 ? 15.520 7.851 1.908 1.00 94.25 95 LYS A O 1
ATOM 744 N N . PRO A 1 96 ? 13.527 8.271 0.966 1.00 94.69 96 PRO A N 1
ATOM 745 C CA . PRO A 1 96 ? 12.828 8.262 2.250 1.00 94.69 96 PRO A CA 1
ATOM 746 C C . PRO A 1 96 ? 12.872 6.890 2.934 1.00 94.69 96 PRO A C 1
ATOM 748 O O . PRO A 1 96 ? 12.653 5.875 2.286 1.00 94.69 96 PRO A O 1
ATOM 751 N N . ALA A 1 97 ? 13.047 6.869 4.257 1.00 95.00 97 ALA A N 1
ATOM 752 C CA . ALA A 1 97 ? 12.975 5.654 5.076 1.00 95.00 97 ALA A CA 1
ATOM 753 C C . ALA A 1 97 ? 11.512 5.212 5.302 1.00 95.00 97 ALA A C 1
ATOM 755 O O . ALA A 1 97 ? 10.989 5.253 6.416 1.00 95.00 97 ALA A O 1
ATOM 756 N N . LEU A 1 98 ? 10.816 4.876 4.216 1.00 96.25 98 LEU A N 1
ATOM 757 C CA . LEU A 1 98 ? 9.411 4.466 4.180 1.00 96.25 98 LEU A CA 1
ATOM 758 C C . LEU A 1 98 ? 9.265 3.268 3.243 1.00 96.25 98 LEU A C 1
ATOM 760 O O . LEU A 1 98 ? 9.966 3.199 2.237 1.00 96.25 98 LEU A O 1
ATOM 764 N N . SER A 1 99 ? 8.315 2.372 3.514 1.00 97.00 99 SER A N 1
ATOM 765 C CA . SER A 1 99 ? 7.929 1.373 2.514 1.00 97.00 99 SER A CA 1
ATOM 766 C C . SER A 1 99 ? 7.356 2.084 1.291 1.00 97.00 99 SER A C 1
ATOM 768 O O . SER A 1 99 ? 6.412 2.871 1.414 1.00 97.00 99 SER A O 1
ATOM 770 N N . TYR A 1 100 ? 7.916 1.834 0.113 1.00 96.06 100 TYR A N 1
ATOM 771 C CA . TYR A 1 100 ? 7.468 2.463 -1.120 1.00 96.06 100 TYR A CA 1
ATOM 772 C C . TYR A 1 100 ? 6.625 1.493 -1.939 1.00 96.06 100 TYR A C 1
ATOM 774 O O . TYR A 1 100 ? 7.111 0.476 -2.420 1.00 96.06 100 TYR A O 1
ATOM 782 N N . PHE A 1 101 ? 5.346 1.824 -2.093 1.00 95.31 101 PHE A N 1
ATOM 783 C CA . PHE A 1 101 ? 4.410 1.112 -2.953 1.00 95.31 101 PHE A CA 1
ATOM 784 C C . PHE A 1 101 ? 4.494 1.692 -4.363 1.00 95.31 101 PHE A C 1
ATOM 786 O O . PHE A 1 101 ? 3.764 2.622 -4.718 1.00 95.31 101 PHE A O 1
ATOM 793 N N . LEU A 1 102 ? 5.426 1.153 -5.142 1.00 94.25 102 LEU A N 1
ATOM 794 C CA . LEU A 1 102 ? 5.684 1.556 -6.515 1.00 94.25 102 LEU A CA 1
ATOM 795 C C . LEU A 1 102 ? 4.640 0.933 -7.446 1.00 94.25 102 LEU A C 1
ATOM 797 O O . LEU A 1 102 ? 4.516 -0.287 -7.504 1.00 94.25 102 LEU A O 1
ATOM 801 N N . ALA A 1 103 ? 3.904 1.755 -8.192 1.00 93.81 103 ALA A N 1
ATOM 802 C CA . ALA A 1 103 ? 3.031 1.259 -9.252 1.00 93.81 103 ALA A CA 1
ATOM 803 C C . ALA A 1 103 ? 3.870 0.658 -10.386 1.00 93.81 103 ALA A C 1
ATOM 805 O O . ALA A 1 103 ? 4.842 1.273 -10.825 1.00 93.81 103 ALA A O 1
ATOM 806 N N . VAL A 1 104 ? 3.502 -0.540 -10.842 1.00 94.44 104 VAL A N 1
ATOM 807 C CA . VAL A 1 104 ? 4.263 -1.282 -11.853 1.00 94.44 104 VAL A CA 1
ATOM 808 C C . VAL A 1 104 ? 3.366 -1.903 -12.916 1.00 94.44 104 VAL A C 1
ATOM 810 O O . VAL A 1 104 ? 2.241 -2.320 -12.630 1.00 94.44 104 VAL A O 1
ATOM 813 N N . GLN A 1 105 ? 3.895 -1.981 -14.131 1.00 94.88 105 GLN A N 1
ATOM 814 C CA . GLN A 1 105 ? 3.408 -2.838 -15.207 1.00 94.88 105 GLN A CA 1
ATOM 815 C C . GLN A 1 105 ? 4.127 -4.181 -15.143 1.00 94.88 105 GLN A C 1
ATOM 817 O O . GLN A 1 105 ? 5.326 -4.231 -14.858 1.00 94.88 105 GLN A O 1
ATOM 822 N N . LEU A 1 106 ? 3.397 -5.268 -15.367 1.00 95.75 106 LEU A N 1
ATOM 823 C CA . LEU A 1 106 ? 3.930 -6.618 -15.235 1.00 95.75 106 LEU A CA 1
ATOM 824 C C . LEU A 1 106 ? 4.190 -7.252 -16.600 1.00 95.75 106 LEU A C 1
ATOM 826 O O . LEU A 1 106 ? 3.353 -7.200 -17.495 1.00 95.75 106 LEU A O 1
ATOM 830 N N . GLU A 1 107 ? 5.331 -7.920 -16.726 1.00 96.12 107 GLU A N 1
ATOM 831 C CA . GLU A 1 107 ? 5.708 -8.688 -17.911 1.00 96.12 107 GLU A CA 1
ATOM 832 C C . GLU A 1 107 ? 6.132 -10.099 -17.495 1.00 96.12 107 GLU A C 1
ATOM 834 O O . GLU A 1 107 ? 6.939 -10.273 -16.581 1.00 96.12 107 GLU A O 1
ATOM 839 N N . ASN A 1 108 ? 5.603 -11.122 -18.170 1.00 96.69 108 ASN A N 1
ATOM 840 C CA . ASN A 1 108 ? 6.106 -12.486 -18.027 1.00 96.69 108 ASN A CA 1
ATOM 841 C C . ASN A 1 108 ? 7.281 -12.667 -18.990 1.00 96.69 108 ASN A C 1
ATOM 843 O O . ASN A 1 108 ? 7.076 -12.753 -20.201 1.00 96.69 108 ASN A O 1
ATOM 847 N N . ALA A 1 109 ? 8.499 -12.719 -18.456 1.00 96.31 109 ALA A N 1
ATOM 848 C CA . ALA A 1 109 ? 9.691 -12.946 -19.257 1.00 96.31 109 ALA A CA 1
ATOM 849 C C . ALA A 1 109 ? 9.735 -14.393 -19.798 1.00 96.31 109 ALA A C 1
ATOM 851 O O . ALA A 1 109 ? 9.200 -15.306 -19.158 1.00 96.31 109 ALA A O 1
ATOM 852 N N . PRO A 1 110 ? 10.420 -14.647 -20.933 1.00 96.12 110 PRO A N 1
ATOM 853 C CA . PRO A 1 110 ? 10.526 -15.987 -21.525 1.00 96.12 110 PRO A CA 1
ATOM 854 C C . PRO A 1 110 ? 11.152 -17.054 -20.614 1.00 96.12 110 PRO A C 1
ATOM 856 O O . PRO A 1 110 ? 10.951 -18.244 -20.833 1.00 96.12 110 PRO A O 1
ATOM 859 N N . ASP A 1 111 ? 11.904 -16.641 -19.594 1.00 95.62 111 ASP A N 1
ATOM 860 C CA . ASP A 1 111 ? 12.529 -17.523 -18.603 1.00 95.62 111 ASP A CA 1
ATOM 861 C C . ASP A 1 111 ? 11.645 -17.797 -17.370 1.00 95.62 111 ASP A C 1
ATOM 863 O O . ASP A 1 111 ? 12.104 -18.376 -16.385 1.00 95.62 111 ASP A O 1
ATOM 867 N N . GLY A 1 112 ? 10.374 -17.387 -17.416 1.00 95.00 112 GLY A N 1
ATOM 868 C CA . GLY A 1 112 ? 9.388 -17.624 -16.362 1.00 95.00 112 GLY A CA 1
ATOM 869 C C . GLY A 1 112 ? 9.434 -16.619 -15.212 1.00 95.00 112 GLY A C 1
ATOM 870 O O . GLY A 1 112 ? 8.661 -16.752 -14.260 1.00 95.00 112 GLY A O 1
ATOM 871 N N . ARG A 1 113 ? 10.304 -15.604 -15.269 1.00 96.44 113 ARG A N 1
ATOM 872 C CA . ARG A 1 113 ? 10.319 -14.529 -14.270 1.00 96.44 113 ARG A CA 1
ATOM 873 C C . ARG A 1 113 ? 9.187 -13.538 -14.518 1.00 96.44 113 ARG A C 1
ATOM 875 O O . ARG A 1 113 ? 8.904 -13.158 -15.650 1.00 96.44 113 ARG A O 1
ATOM 882 N N . LEU A 1 114 ? 8.584 -13.064 -13.431 1.00 97.62 114 LEU A N 1
ATOM 883 C CA . LEU A 1 114 ? 7.656 -11.939 -13.462 1.00 97.62 114 LEU A CA 1
ATOM 884 C C . LEU A 1 114 ? 8.447 -10.644 -13.269 1.00 97.62 114 LEU A C 1
ATOM 886 O O . LEU A 1 114 ? 8.973 -10.399 -12.181 1.00 97.62 114 LEU A O 1
ATOM 890 N N . LEU A 1 115 ? 8.549 -9.839 -14.320 1.00 98.06 115 LEU A N 1
ATOM 891 C CA . LEU A 1 115 ? 9.216 -8.543 -14.296 1.00 98.06 115 LEU A CA 1
ATOM 892 C C . LEU A 1 115 ? 8.214 -7.437 -13.962 1.00 98.06 115 LEU A C 1
ATOM 894 O O . LEU A 1 115 ? 7.069 -7.460 -14.409 1.00 98.06 115 LEU A O 1
ATOM 898 N N . ALA A 1 116 ? 8.658 -6.473 -13.166 1.00 97.56 116 ALA A N 1
ATOM 899 C CA . ALA A 1 116 ? 7.901 -5.312 -12.736 1.00 97.56 116 ALA A CA 1
ATOM 900 C C . ALA A 1 116 ? 8.579 -4.040 -13.257 1.00 97.56 116 ALA A C 1
ATOM 902 O O . ALA A 1 116 ? 9.628 -3.622 -12.756 1.00 97.56 116 ALA A O 1
ATOM 903 N N . HIS A 1 117 ? 7.966 -3.430 -14.265 1.00 96.19 117 HIS A N 1
ATOM 904 C CA . HIS A 1 117 ? 8.394 -2.171 -14.864 1.00 96.19 117 HIS A CA 1
ATOM 905 C C . HIS A 1 117 ? 7.766 -1.008 -14.099 1.00 96.19 117 HIS A C 1
ATOM 907 O O . HIS A 1 117 ? 6.538 -0.967 -14.002 1.00 96.19 117 HIS A O 1
ATOM 913 N N . PRO A 1 118 ? 8.549 -0.066 -13.543 1.00 93.25 118 PRO A N 1
ATOM 914 C CA . PRO A 1 118 ? 7.997 1.129 -12.913 1.00 93.25 118 PRO A CA 1
ATOM 915 C C . PRO A 1 118 ? 7.029 1.843 -13.861 1.00 93.25 118 PRO A C 1
ATOM 917 O O . PRO A 1 118 ? 7.406 2.237 -14.964 1.00 93.25 118 PRO A O 1
ATOM 920 N N . ALA A 1 119 ? 5.776 2.006 -13.440 1.00 86.69 119 ALA A N 1
ATOM 921 C CA . ALA A 1 119 ? 4.801 2.730 -14.236 1.00 86.69 119 ALA A CA 1
ATOM 922 C C . ALA A 1 119 ? 5.171 4.226 -14.248 1.00 86.69 119 ALA A C 1
ATOM 924 O O . ALA A 1 119 ? 5.560 4.771 -13.207 1.00 86.69 119 ALA A O 1
ATOM 925 N N . PRO A 1 120 ? 5.037 4.923 -15.387 1.00 69.19 120 PRO A N 1
ATOM 926 C CA . PRO A 1 120 ? 5.221 6.365 -15.431 1.00 69.19 120 PRO A CA 1
ATOM 927 C C . PRO A 1 120 ? 4.087 7.033 -14.641 1.00 69.19 120 PRO A C 1
ATOM 929 O O . PRO A 1 120 ? 2.974 7.171 -15.135 1.00 69.19 120 PRO A O 1
ATOM 932 N N . THR A 1 121 ? 4.352 7.421 -13.391 1.00 64.81 121 THR A N 1
ATOM 933 C CA . THR A 1 121 ? 3.393 8.170 -12.562 1.00 64.81 121 THR A CA 1
ATOM 934 C C . THR A 1 121 ? 3.864 9.609 -12.370 1.00 64.81 121 THR A C 1
ATOM 936 O O . THR A 1 121 ? 4.995 9.831 -11.938 1.00 64.81 121 THR A O 1
ATOM 939 N N . ALA A 1 122 ? 2.988 10.587 -12.597 1.00 56.19 122 ALA A N 1
ATOM 940 C CA . ALA A 1 122 ? 3.251 12.020 -12.426 1.00 56.19 122 ALA A CA 1
ATOM 941 C C . ALA A 1 122 ? 3.181 12.507 -10.957 1.00 56.19 122 ALA A C 1
ATOM 943 O O . ALA A 1 122 ? 3.145 13.708 -10.691 1.00 56.19 122 ALA A O 1
ATOM 944 N N . GLY A 1 123 ? 3.162 11.592 -9.980 1.00 60.94 123 GLY A N 1
ATOM 945 C CA . GLY A 1 123 ? 3.145 11.900 -8.547 1.00 60.94 123 GLY A CA 1
ATOM 946 C C . GLY A 1 123 ? 1.948 11.304 -7.801 1.00 60.94 123 GLY A C 1
ATOM 947 O O . GLY A 1 123 ? 1.185 10.505 -8.332 1.00 60.94 123 GLY A O 1
ATOM 948 N N . SER A 1 124 ? 1.771 11.684 -6.530 1.00 57.28 124 SER A N 1
ATOM 949 C CA . SER A 1 124 ? 0.786 11.050 -5.637 1.00 57.28 124 SER A CA 1
ATOM 950 C C . SER A 1 124 ? -0.674 11.307 -6.016 1.00 57.28 124 SER A C 1
ATOM 952 O O . SER A 1 124 ? -1.540 10.609 -5.510 1.00 57.28 124 SER A O 1
ATOM 954 N N . GLY A 1 125 ? -0.982 12.301 -6.851 1.00 60.50 125 GLY A N 1
ATOM 955 C CA . GLY A 1 125 ? -2.341 12.571 -7.341 1.00 60.50 125 GLY A CA 1
ATOM 956 C C . GLY A 1 125 ? -2.678 11.888 -8.668 1.00 60.50 125 GLY A C 1
ATOM 957 O O . GLY A 1 125 ? -3.806 12.016 -9.136 1.00 60.50 125 GLY A O 1
ATOM 958 N N . ASP A 1 126 ? -1.719 11.192 -9.281 1.00 73.88 126 ASP A N 1
ATOM 959 C CA . ASP A 1 126 ? -1.863 10.668 -10.634 1.00 73.88 126 ASP A CA 1
ATOM 960 C C . ASP A 1 126 ? -2.647 9.349 -10.663 1.00 73.88 126 ASP A C 1
ATOM 962 O O . ASP A 1 126 ? -2.103 8.244 -10.630 1.00 73.88 126 ASP A O 1
ATOM 966 N N . VAL A 1 127 ? -3.969 9.484 -10.723 1.00 68.44 127 VAL A N 1
ATOM 967 C CA . VAL A 1 127 ? -4.888 8.355 -10.902 1.00 68.44 127 VAL A CA 1
ATOM 968 C C . VAL A 1 127 ? -4.727 7.719 -12.286 1.00 68.44 127 VAL A C 1
ATOM 970 O O . VAL A 1 127 ? -4.915 6.511 -12.417 1.00 68.44 127 VAL A O 1
ATOM 973 N N . ALA A 1 128 ? -4.342 8.488 -13.311 1.00 67.44 128 ALA A N 1
ATOM 974 C CA . ALA A 1 128 ? -4.125 7.956 -14.654 1.00 67.44 128 ALA A CA 1
ATOM 975 C C . ALA A 1 128 ? -2.920 7.001 -14.684 1.00 67.44 128 ALA A C 1
ATOM 977 O O . ALA A 1 128 ? -3.004 5.931 -15.284 1.00 67.44 128 ALA A O 1
ATOM 978 N N . GLY A 1 129 ? -1.860 7.309 -13.934 1.00 72.50 129 GLY A N 1
ATOM 979 C CA . GLY A 1 129 ? -0.730 6.406 -13.712 1.00 72.50 129 GLY A CA 1
ATOM 980 C C . GLY A 1 129 ? -1.135 5.069 -13.072 1.00 72.50 129 GLY A C 1
ATOM 981 O O . GLY A 1 129 ? -0.627 4.019 -13.460 1.00 72.50 129 GLY A O 1
ATOM 982 N N . LEU A 1 130 ? -2.121 5.062 -12.162 1.00 79.06 130 LEU A N 1
ATOM 983 C CA . LEU A 1 130 ? -2.689 3.809 -11.638 1.00 79.06 130 LEU A CA 1
ATOM 984 C C . LEU A 1 130 ? -3.506 3.036 -12.679 1.00 79.06 130 LEU A C 1
ATOM 986 O O . LEU A 1 130 ? -3.538 1.807 -12.634 1.00 79.06 130 LEU A O 1
ATOM 990 N N . LEU A 1 131 ? -4.157 3.724 -13.623 1.00 78.75 131 LEU A N 1
ATOM 991 C CA . LEU A 1 131 ? -4.882 3.068 -14.715 1.00 78.75 131 LEU A CA 1
ATOM 992 C C . LEU A 1 131 ? -3.950 2.384 -15.721 1.00 78.75 131 LEU A C 1
ATOM 994 O O . LEU A 1 131 ? -4.416 1.541 -16.486 1.00 78.75 131 LEU A O 1
ATOM 998 N N . ALA A 1 132 ? -2.665 2.712 -15.735 1.00 82.69 132 ALA A N 1
ATOM 999 C CA . ALA A 1 132 ? -1.686 2.034 -16.573 1.00 82.69 132 ALA A CA 1
ATOM 1000 C C . ALA A 1 132 ? -0.988 0.864 -15.859 1.00 82.69 132 ALA A C 1
ATOM 1002 O O . ALA A 1 132 ? -0.310 0.094 -16.530 1.00 82.69 132 ALA A O 1
ATOM 1003 N N . ALA A 1 133 ? -1.143 0.721 -14.538 1.00 90.88 133 ALA A N 1
ATOM 1004 C CA . ALA A 1 133 ? -0.429 -0.260 -13.723 1.00 90.88 133 ALA A CA 1
ATOM 1005 C C . ALA A 1 133 ? -1.236 -1.549 -13.479 1.00 90.88 133 ALA A C 1
ATOM 1007 O O . ALA A 1 133 ? -2.468 -1.543 -13.483 1.00 90.88 133 ALA A O 1
ATOM 1008 N N . ASP A 1 134 ? -0.526 -2.642 -13.196 1.00 93.44 134 ASP A N 1
ATOM 1009 C CA . ASP A 1 134 ? -1.092 -3.970 -12.913 1.00 93.44 134 ASP A CA 1
ATOM 1010 C C . ASP A 1 134 ? -0.997 -4.353 -11.427 1.00 93.44 134 ASP A C 1
ATOM 1012 O O . ASP A 1 134 ? -1.762 -5.190 -10.917 1.00 93.44 134 ASP A O 1
ATOM 1016 N N . GLY A 1 135 ? -0.050 -3.738 -10.715 1.00 93.75 135 GLY A N 1
ATOM 1017 C CA . GLY A 1 135 ? 0.225 -4.012 -9.312 1.00 93.75 135 GLY A CA 1
ATOM 1018 C C . GLY A 1 135 ? 1.015 -2.909 -8.612 1.00 93.75 135 GLY A C 1
ATOM 1019 O O . GLY A 1 135 ? 1.454 -1.935 -9.226 1.00 93.75 135 GLY A O 1
ATOM 1020 N N . LEU A 1 136 ? 1.179 -3.079 -7.299 1.00 95.06 136 LEU A N 1
ATOM 1021 C CA . LEU A 1 136 ? 2.103 -2.299 -6.476 1.00 95.06 136 LEU A CA 1
ATOM 1022 C C . LEU A 1 136 ? 3.242 -3.203 -6.012 1.00 95.06 136 LEU A C 1
ATOM 1024 O O . LEU A 1 136 ? 2.989 -4.220 -5.365 1.00 95.06 136 LEU A O 1
ATOM 1028 N N . LEU A 1 137 ? 4.478 -2.826 -6.312 1.00 97.00 137 LEU A N 1
ATOM 1029 C CA . LEU A 1 137 ? 5.670 -3.468 -5.779 1.00 97.00 137 LEU A CA 1
ATOM 1030 C C . LEU A 1 137 ? 6.047 -2.789 -4.454 1.00 97.00 137 LEU A C 1
ATOM 1032 O O . LEU A 1 137 ? 6.191 -1.569 -4.408 1.00 97.00 137 LEU A O 1
ATOM 1036 N N . GLU A 1 138 ? 6.156 -3.557 -3.370 1.00 97.31 138 GLU A N 1
ATOM 1037 C CA . GLU A 1 138 ? 6.483 -3.050 -2.031 1.00 97.31 138 GLU A CA 1
ATOM 1038 C C . GLU A 1 138 ? 7.999 -3.065 -1.814 1.00 97.31 138 GLU A C 1
ATOM 1040 O O . GLU A 1 138 ? 8.591 -4.088 -1.473 1.00 97.31 138 GLU A O 1
ATOM 1045 N N . LEU A 1 139 ? 8.627 -1.910 -2.012 1.00 97.25 139 LEU A N 1
ATOM 1046 C CA . LEU A 1 139 ? 10.049 -1.696 -1.776 1.00 97.25 139 LEU A CA 1
ATOM 1047 C C . LEU A 1 139 ? 10.273 -1.322 -0.303 1.00 97.25 139 LEU A C 1
ATOM 1049 O O . LEU A 1 139 ? 9.664 -0.381 0.208 1.00 97.25 139 LEU A O 1
ATOM 1053 N N . GLY A 1 140 ? 11.111 -2.084 0.399 1.00 95.81 140 GLY A N 1
ATOM 1054 C CA . GLY A 1 140 ? 11.300 -1.942 1.848 1.00 95.81 140 GLY A CA 1
ATOM 1055 C C . GLY A 1 140 ? 12.065 -0.671 2.264 1.00 95.81 140 GLY A C 1
A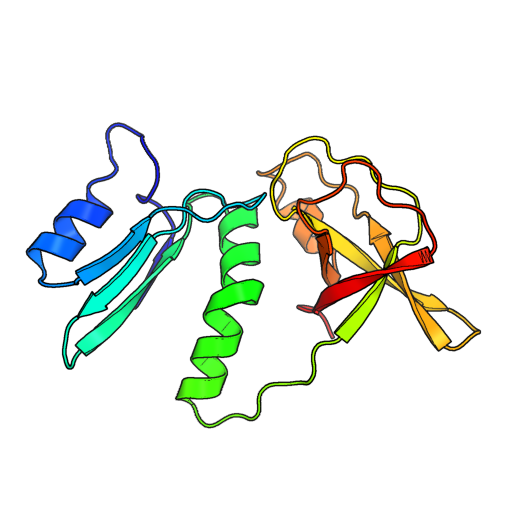TOM 1056 O O . GLY A 1 140 ? 12.867 -0.159 1.491 1.00 95.81 140 GLY A O 1
ATOM 1057 N N . PRO A 1 141 ? 11.903 -0.184 3.508 1.00 94.06 141 PRO A N 1
ATOM 1058 C CA . PRO A 1 141 ? 12.457 1.101 3.962 1.00 94.06 141 PRO A CA 1
ATOM 1059 C C . PRO A 1 141 ? 13.973 1.101 4.241 1.00 94.06 141 PRO A C 1
ATOM 1061 O O . PRO A 1 141 ? 14.534 2.149 4.552 1.00 94.06 141 PRO A O 1
ATOM 1064 N N . ASN A 1 142 ? 14.636 -0.059 4.183 1.00 92.69 142 ASN A N 1
ATOM 1065 C CA . ASN A 1 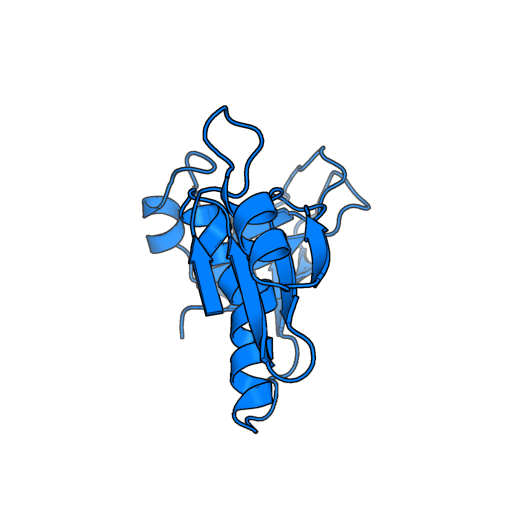142 ? 16.011 -0.247 4.670 1.00 92.69 142 ASN A CA 1
ATOM 1066 C C . ASN A 1 142 ? 17.096 0.078 3.631 1.00 92.69 142 ASN A C 1
ATOM 1068 O O . ASN A 1 142 ? 18.280 -0.111 3.900 1.00 92.69 142 ASN A O 1
ATOM 1072 N N . GLN A 1 143 ? 16.710 0.535 2.442 1.00 94.31 143 GLN A N 1
ATOM 1073 C CA . GLN A 1 143 ? 17.639 0.909 1.383 1.00 94.31 143 GLN A CA 1
ATOM 1074 C C . GLN A 1 143 ? 17.057 2.036 0.541 1.00 94.31 143 GLN A C 1
ATOM 1076 O O . GLN A 1 143 ? 15.844 2.196 0.441 1.00 94.31 143 GLN A O 1
ATOM 1081 N N . THR A 1 144 ? 17.946 2.813 -0.068 1.00 95.75 144 THR A N 1
ATOM 1082 C CA . THR A 1 144 ? 17.565 3.950 -0.908 1.00 95.75 144 THR A CA 1
ATOM 1083 C C . THR A 1 144 ? 17.735 3.683 -2.393 1.00 95.75 144 THR A C 1
ATOM 1085 O O . THR A 1 144 ? 17.157 4.402 -3.199 1.00 95.75 144 THR A O 1
ATOM 1088 N N . HIS A 1 145 ? 18.496 2.650 -2.746 1.00 97.25 145 HIS A N 1
ATOM 1089 C CA . HIS A 1 145 ? 18.711 2.197 -4.111 1.00 97.25 145 HIS A CA 1
ATOM 1090 C C . HIS A 1 145 ? 18.224 0.757 -4.246 1.00 97.25 145 HIS A C 1
ATOM 1092 O O . HIS A 1 145 ? 18.595 -0.112 -3.453 1.00 97.25 145 HIS A O 1
ATOM 1098 N N . PHE A 1 146 ? 17.402 0.497 -5.254 1.00 97.50 146 PHE A N 1
ATOM 1099 C CA . PHE A 1 146 ? 16.822 -0.804 -5.553 1.00 97.50 146 PHE A CA 1
ATOM 1100 C C . PHE A 1 146 ? 17.323 -1.237 -6.923 1.00 97.50 146 PHE A C 1
ATOM 1102 O O . PHE A 1 146 ? 16.955 -0.647 -7.936 1.00 97.50 146 PHE A O 1
ATOM 1109 N N . ALA A 1 147 ? 18.192 -2.246 -6.954 1.00 98.06 147 ALA A N 1
ATOM 1110 C CA . ALA A 1 147 ? 18.799 -2.718 -8.191 1.00 98.06 147 ALA A CA 1
ATOM 1111 C C . ALA A 1 147 ? 17.783 -3.463 -9.073 1.00 98.06 147 ALA A C 1
ATOM 1113 O O . ALA A 1 147 ? 16.901 -4.168 -8.568 1.00 98.06 147 ALA A O 1
ATOM 1114 N N . ALA A 1 148 ? 17.951 -3.369 -10.393 1.00 97.94 148 ALA A N 1
ATOM 1115 C CA . ALA A 1 148 ? 17.245 -4.249 -11.320 1.00 97.94 148 ALA A CA 1
ATOM 1116 C C . ALA A 1 148 ? 17.550 -5.726 -11.001 1.00 97.94 148 ALA A C 1
ATOM 1118 O O . ALA A 1 148 ? 18.645 -6.067 -10.552 1.00 97.94 148 ALA A O 1
ATOM 1119 N N . GLY A 1 149 ? 16.567 -6.600 -11.200 1.00 97.50 149 GLY A N 1
ATOM 1120 C CA . GLY A 1 149 ? 16.638 -8.023 -10.863 1.00 97.50 149 GLY A CA 1
ATOM 1121 C C . GLY A 1 149 ? 16.354 -8.352 -9.393 1.00 97.50 149 GLY A C 1
ATOM 1122 O O . GLY A 1 149 ? 16.122 -9.518 -9.077 1.00 97.50 149 GLY A O 1
ATOM 1123 N N . SER A 1 150 ? 16.310 -7.364 -8.489 1.00 97.75 150 SER A N 1
ATOM 1124 C CA . SER A 1 150 ? 15.899 -7.604 -7.099 1.00 97.75 150 SER A CA 1
ATOM 1125 C C . SER A 1 150 ? 14.408 -7.953 -7.016 1.00 97.75 150 SER A C 1
ATOM 1127 O O . SER A 1 150 ? 13.581 -7.337 -7.691 1.00 97.75 150 SER A O 1
ATOM 1129 N N . ALA A 1 151 ? 14.064 -8.964 -6.213 1.00 97.88 151 ALA A N 1
ATOM 1130 C CA . ALA A 1 151 ? 12.699 -9.467 -6.076 1.00 97.88 151 ALA A CA 1
ATOM 1131 C C . ALA A 1 151 ? 12.005 -8.877 -4.844 1.00 97.88 151 ALA A C 1
ATOM 1133 O O . ALA A 1 151 ? 12.550 -8.923 -3.742 1.00 97.88 151 ALA A O 1
ATOM 1134 N N . TRP A 1 152 ? 10.782 -8.377 -5.027 1.00 97.94 152 TRP A N 1
ATOM 1135 C CA . TRP A 1 152 ? 10.019 -7.690 -3.982 1.00 97.94 152 TRP A CA 1
ATOM 1136 C C . TRP A 1 152 ? 8.558 -8.150 -3.943 1.00 97.94 152 TRP A C 1
ATOM 1138 O O . TRP A 1 152 ? 8.041 -8.603 -4.972 1.00 97.94 152 TRP A O 1
ATOM 1148 N N . PRO A 1 153 ? 7.878 -8.047 -2.783 1.00 97.50 153 PRO A N 1
ATOM 1149 C CA . PRO A 1 153 ? 6.467 -8.391 -2.667 1.00 97.50 153 PRO A CA 1
ATOM 1150 C C . PRO A 1 153 ? 5.602 -7.579 -3.634 1.00 97.50 153 PRO A C 1
ATOM 1152 O O . PRO A 1 153 ? 5.749 -6.363 -3.760 1.00 97.50 153 PRO A O 1
ATOM 1155 N N . LEU A 1 154 ? 4.674 -8.262 -4.298 1.00 96.62 154 LEU A N 1
ATOM 1156 C CA . LEU A 1 154 ? 3.777 -7.698 -5.293 1.00 96.62 154 LEU A CA 1
ATOM 1157 C C . LEU A 1 154 ? 2.317 -7.781 -4.834 1.00 96.62 154 LEU A C 1
ATOM 1159 O O . LEU A 1 154 ? 1.781 -8.860 -4.574 1.00 96.62 154 LEU A O 1
ATOM 1163 N N . TRP A 1 155 ? 1.640 -6.638 -4.851 1.00 94.44 155 TRP A N 1
ATOM 1164 C CA . TRP A 1 155 ? 0.206 -6.506 -4.608 1.00 94.44 155 TRP A CA 1
ATOM 1165 C C . TRP A 1 155 ? -0.522 -6.320 -5.939 1.00 94.44 155 TRP A C 1
ATOM 1167 O O . TRP A 1 155 ? -0.688 -5.201 -6.425 1.00 94.44 155 TRP A O 1
ATOM 1177 N N . ARG A 1 156 ? -0.942 -7.433 -6.554 1.00 91.38 156 ARG A N 1
ATOM 1178 C CA . ARG A 1 156 ? -1.645 -7.430 -7.849 1.00 91.38 156 ARG A CA 1
ATOM 1179 C C . ARG A 1 156 ? -3.087 -6.965 -7.705 1.00 91.38 156 ARG A C 1
ATOM 1181 O O . ARG A 1 156 ? -3.829 -7.473 -6.856 1.00 91.38 156 ARG A O 1
ATOM 1188 N N . PHE A 1 157 ? -3.507 -6.075 -8.594 1.00 88.75 157 PHE A N 1
ATOM 1189 C CA . PHE A 1 157 ? -4.897 -5.628 -8.680 1.00 88.75 157 PHE A CA 1
ATOM 1190 C C . PHE A 1 157 ? -5.522 -5.796 -10.070 1.00 88.75 157 PHE A C 1
ATOM 1192 O O . PHE A 1 157 ? -6.744 -5.706 -10.177 1.00 88.75 157 PHE A O 1
ATOM 1199 N N . ARG A 1 158 ? -4.732 -6.128 -11.101 1.00 78.81 158 ARG A N 1
ATOM 1200 C CA . ARG A 1 158 ? -5.222 -6.604 -12.405 1.00 78.81 158 ARG A CA 1
ATOM 1201 C C . ARG A 1 158 ? -4.899 -8.081 -12.623 1.00 78.81 158 ARG A C 1
ATOM 1203 O O . ARG A 1 158 ? -3.917 -8.598 -12.078 1.00 78.81 158 ARG A O 1
ATOM 1210 N N . ARG A 1 159 ? -5.792 -8.760 -13.346 1.00 59.22 159 ARG A N 1
ATOM 1211 C CA . ARG A 1 159 ? -5.634 -10.161 -13.747 1.00 59.22 159 ARG A CA 1
ATOM 1212 C C . ARG A 1 159 ? -4.871 -10.229 -15.051 1.00 59.22 159 ARG A C 1
ATOM 1214 O O . ARG A 1 159 ? -5.308 -9.520 -15.978 1.00 59.22 159 ARG A O 1
#

pLDDT: mean 90.03, std 10.42, range [48.97, 98.5]

Radius of gyration: 16.9 Å; chains: 1; bounding box: 37×41×43 Å